Protein AF-A0A291BVS1-F1 (afdb_monomer)

InterPro domains:
  IPR001387 Cro/C1-type, helix-turn-helix domain [PF13443] (105-161)
  IPR010982 Lambda repressor-like, DNA-binding domain superfamily [G3DSA:1.10.260.40] (98-168)

Nearest PDB structures (foldseek):
  5y69-assembly1_B  TM=9.263E-01  e=7.272E-03  Listeria monocytogenes J0161
  5y6a-assembly1_B  TM=9.323E-01  e=8.683E-03  Listeria monocytogenes J0161
  5tn0-assembly1_A  TM=6.836E-01  e=1.481E-01  Bacillus subtilis subsp. subtilis str. 168
  3gbf-assembly1_A-2  TM=3.575E-01  e=1.872E-02  Streptomyces viridochromogenes
  7bqq-assembly1_A  TM=2.532E-01  e=1.670E+00  synthetic construct

Sequence (175 aa):
MIIKGKAKNGVVTHAIKTYDELNEKEKNKLIFPAGDKKEIYADYAVHYNKHNELIRVVTNSFTSQYSAELQIKQAQPNIIDYYTAALGKGKDKKRAIDKFKETPIKYFLKENNSSIAQVARKTGISATTLYSASLKEVTKTSVTVIKAIADTVDKSPGDVLDELLIIENNYNEVM

Solvent-accessible surface area (backbone atoms only — not comparable to full-atom values): 10007 Å² total; per-residue (Å²): 119,47,79,79,36,63,41,98,86,70,35,59,29,28,34,40,29,40,77,86,75,50,49,72,75,47,54,76,52,49,63,72,62,94,93,60,58,75,83,49,43,52,33,32,37,39,34,30,40,87,84,69,45,81,72,50,32,41,81,64,43,60,25,75,68,53,50,50,52,50,53,53,60,66,68,47,82,47,70,66,55,54,50,40,71,74,38,45,75,67,71,46,33,51,53,51,50,62,69,69,52,84,28,46,57,56,50,53,28,47,77,62,80,45,43,66,70,53,31,19,69,76,60,70,48,55,51,67,58,52,54,57,41,40,74,47,57,73,91,76,41,56,68,70,57,45,42,37,47,12,72,61,66,76,48,54,48,64,61,50,50,54,53,39,50,53,46,43,53,57,56,62,75,78,108

pLDDT: mean 84.12, std 9.72, range [48.16, 95.19]

Secondary structure (DSSP, 8-state):
-EEEEE-TTS-EEEEEE-GGG--HHHHHHB-PPTT--GGGBS-EEEEE-TTS-EEEEEE--B-HHHHHHHHHHHHS--HHHHHHHHH-STHHHHHHHHHHS--HHHHHHHHTT--HHHHHHHH---HHHHHHHHTS-GGGS-HHHHHHHHHHHT--HHHHHHHHHHHHHHHHH--

Radius of gyration: 31.39 Å; Cα contacts (8 Å, |Δi|>4): 209; chains: 1; bounding box: 63×31×81 Å

Structure (mmCIF, N/CA/C/O backbone):
data_AF-A0A291BVS1-F1
#
_entry.id   AF-A0A291BVS1-F1
#
loop_
_atom_site.group_PDB
_atom_site.id
_atom_site.type_symbol
_atom_site.label_atom_id
_atom_site.label_alt_id
_atom_site.label_comp_id
_atom_site.label_asym_id
_atom_site.label_entity_id
_atom_site.label_seq_id
_atom_site.pdbx_PDB_ins_code
_atom_site.Cartn_x
_atom_site.Cartn_y
_atom_site.Cartn_z
_atom_site.occupancy
_atom_site.B_iso_or_equiv
_atom_site.auth_seq_id
_atom_site.auth_comp_id
_atom_site.auth_asym_id
_atom_site.auth_atom_id
_atom_site.pdbx_PDB_model_num
ATOM 1 N N . MET A 1 1 ? -33.538 -8.043 30.370 1.00 78.62 1 MET A N 1
ATOM 2 C CA . MET A 1 1 ? -32.489 -7.341 31.142 1.00 78.62 1 MET A CA 1
ATOM 3 C C . MET A 1 1 ? -31.692 -8.324 31.989 1.00 78.62 1 MET A C 1
ATOM 5 O O . MET A 1 1 ? -32.276 -9.078 32.759 1.00 78.62 1 MET A O 1
ATOM 9 N N . ILE A 1 2 ? -30.362 -8.288 31.891 1.00 85.62 2 ILE A N 1
ATOM 10 C CA . ILE A 1 2 ? -29.430 -9.105 32.684 1.00 85.62 2 ILE A CA 1
ATOM 11 C C . ILE A 1 2 ? -28.654 -8.190 33.634 1.00 85.62 2 ILE A C 1
ATOM 13 O O . ILE A 1 2 ? -27.948 -7.288 33.196 1.00 85.62 2 ILE A O 1
ATOM 17 N N . ILE A 1 3 ? -28.741 -8.422 34.944 1.00 87.00 3 ILE A N 1
ATOM 18 C CA . ILE A 1 3 ? -27.992 -7.638 35.936 1.00 87.00 3 ILE A CA 1
ATOM 19 C C . ILE A 1 3 ? -26.612 -8.265 36.135 1.00 87.00 3 ILE A C 1
ATOM 21 O O . ILE A 1 3 ? -26.505 -9.410 36.565 1.00 87.00 3 ILE A O 1
ATOM 25 N N . LYS A 1 4 ? -25.554 -7.503 35.852 1.00 86.75 4 LYS A N 1
ATOM 26 C CA . LYS A 1 4 ? -24.157 -7.919 36.044 1.00 86.75 4 LYS A CA 1
ATOM 27 C C . LYS A 1 4 ? -23.571 -7.425 37.366 1.00 86.75 4 LYS A C 1
ATOM 29 O O . LYS A 1 4 ? -22.618 -8.020 37.856 1.00 86.75 4 LYS A O 1
ATOM 34 N N . GLY A 1 5 ? -24.124 -6.359 37.948 1.00 85.19 5 GLY A N 1
ATOM 35 C CA . GLY A 1 5 ? -23.616 -5.782 39.191 1.00 85.19 5 GLY A CA 1
ATOM 36 C C . GLY A 1 5 ? -24.688 -5.097 40.030 1.00 85.19 5 GLY A C 1
ATOM 37 O O 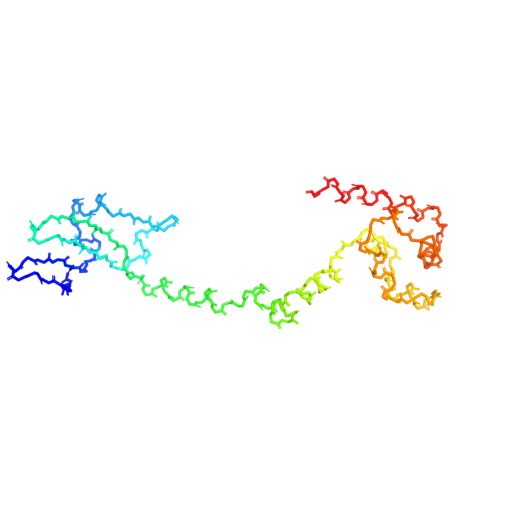. GLY A 1 5 ? -25.555 -4.395 39.503 1.00 85.19 5 GLY A O 1
ATOM 38 N N . LYS A 1 6 ? -24.596 -5.292 41.349 1.00 89.62 6 LYS A N 1
ATOM 39 C CA . LYS A 1 6 ? -25.390 -4.596 42.366 1.00 89.62 6 LYS A CA 1
ATOM 40 C C . LYS A 1 6 ? -24.474 -4.035 43.451 1.00 89.62 6 LYS A C 1
ATOM 42 O O . LYS A 1 6 ? -23.469 -4.649 43.806 1.00 89.62 6 LYS A O 1
ATOM 47 N N . ALA A 1 7 ? -24.819 -2.869 43.978 1.00 84.00 7 ALA A N 1
ATOM 48 C CA . ALA A 1 7 ? -24.171 -2.290 45.145 1.00 84.00 7 ALA A CA 1
ATOM 49 C C . ALA A 1 7 ? -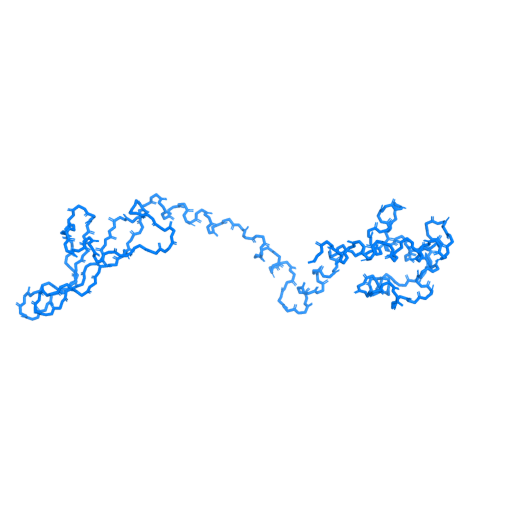24.716 -2.907 46.447 1.00 84.00 7 ALA A C 1
ATOM 51 O O . ALA A 1 7 ? -25.771 -3.539 46.462 1.00 84.00 7 ALA A O 1
ATOM 52 N N . LYS A 1 8 ? -24.001 -2.705 47.564 1.00 83.06 8 LYS A N 1
ATOM 53 C CA . LYS A 1 8 ? -24.377 -3.240 48.891 1.00 83.06 8 LYS A CA 1
ATOM 54 C C . LYS A 1 8 ? -25.753 -2.758 49.380 1.00 83.06 8 LYS A C 1
ATOM 56 O O . LYS A 1 8 ? -26.369 -3.424 50.197 1.00 83.06 8 LYS A O 1
ATOM 61 N N . ASN A 1 9 ? -26.229 -1.627 48.863 1.00 81.50 9 ASN A N 1
ATOM 62 C CA . ASN A 1 9 ? -27.550 -1.055 49.125 1.00 81.50 9 ASN A CA 1
ATOM 63 C C . ASN A 1 9 ? -28.653 -1.592 48.186 1.00 81.50 9 ASN A C 1
ATOM 65 O O . ASN A 1 9 ? -29.753 -1.055 48.174 1.00 81.50 9 ASN A O 1
ATOM 69 N N . GLY A 1 10 ? -28.367 -2.612 47.368 1.00 81.06 10 GLY A N 1
ATOM 70 C CA . GLY A 1 10 ? -29.335 -3.248 46.468 1.00 81.06 10 GLY A CA 1
ATOM 71 C C . GLY A 1 10 ? -29.518 -2.562 45.110 1.00 81.06 10 GLY A C 1
ATOM 72 O O . GLY A 1 10 ? -30.147 -3.143 44.225 1.00 81.06 10 GLY A O 1
ATOM 73 N N . VAL A 1 11 ? -28.932 -1.378 44.905 1.00 85.62 11 VAL A N 1
ATOM 74 C CA . VAL A 1 11 ? -29.021 -0.625 43.643 1.00 85.62 11 VAL A CA 1
ATOM 75 C C . VAL A 1 11 ? -28.252 -1.347 42.534 1.00 85.62 11 VAL A C 1
ATOM 77 O O . VAL A 1 11 ? -27.117 -1.787 42.733 1.00 85.62 11 VAL A O 1
ATOM 80 N N . VAL A 1 12 ? -28.861 -1.465 41.353 1.00 86.69 12 VAL A N 1
ATOM 81 C CA . VAL A 1 12 ? -28.223 -2.041 40.162 1.00 86.69 12 VAL A CA 1
ATOM 82 C C . VAL A 1 12 ? -27.175 -1.063 39.650 1.00 86.69 12 VAL A C 1
ATOM 84 O O . VAL A 1 12 ? -27.512 0.061 39.316 1.00 86.69 12 VAL A O 1
ATOM 87 N N . THR A 1 13 ? -25.914 -1.483 39.578 1.00 88.25 13 THR A N 1
ATOM 88 C CA . THR A 1 13 ? -24.804 -0.642 39.093 1.00 88.25 13 THR A CA 1
ATOM 89 C C . THR A 1 13 ? -24.421 -0.956 37.653 1.00 88.25 13 THR A C 1
ATOM 91 O O . THR A 1 13 ? -23.894 -0.097 36.947 1.00 88.25 13 THR A O 1
ATOM 94 N N . HIS A 1 14 ? -24.682 -2.182 37.198 1.00 89.88 14 HIS A N 1
ATOM 95 C CA . HIS A 1 14 ? -24.375 -2.619 35.843 1.00 89.88 14 HIS A CA 1
ATOM 96 C C . HIS A 1 14 ? -25.443 -3.598 35.354 1.00 89.88 14 HIS A C 1
ATOM 98 O O . HIS A 1 14 ? -25.658 -4.653 35.961 1.00 89.88 14 HIS A O 1
ATOM 104 N N . ALA A 1 15 ? -26.090 -3.251 34.247 1.00 90.44 15 ALA A N 1
ATOM 105 C CA . ALA A 1 15 ? -27.067 -4.090 33.571 1.00 90.44 15 ALA A CA 1
ATOM 106 C C . ALA A 1 15 ? -26.786 -4.149 32.068 1.00 90.44 15 ALA A C 1
ATOM 108 O O . ALA A 1 15 ? -26.308 -3.185 31.482 1.00 90.44 15 ALA A O 1
ATOM 109 N N . ILE A 1 16 ? -27.122 -5.279 31.460 1.00 90.31 16 ILE A N 1
ATOM 110 C CA . ILE A 1 16 ? -27.155 -5.475 30.016 1.00 90.31 16 ILE A CA 1
ATOM 111 C C . ILE A 1 16 ? -28.623 -5.518 29.602 1.00 90.31 16 ILE A C 1
ATOM 113 O O . ILE A 1 16 ? -29.425 -6.252 30.191 1.00 90.31 16 ILE A O 1
ATOM 117 N N . LYS A 1 17 ? -28.971 -4.702 28.616 1.00 89.94 17 LYS A N 1
ATOM 118 C CA . LYS A 1 17 ? -30.334 -4.514 28.122 1.00 89.94 17 LYS A CA 1
ATOM 119 C C . LYS A 1 17 ? -30.368 -4.606 26.603 1.00 89.94 17 LYS A C 1
ATOM 121 O O . LYS A 1 17 ? -29.386 -4.270 25.945 1.00 89.94 17 LYS A O 1
ATOM 126 N N . THR A 1 18 ? -31.502 -5.016 26.052 1.00 87.75 18 THR A N 1
ATOM 127 C CA . THR A 1 18 ? -31.782 -4.836 24.619 1.00 87.75 18 THR A CA 1
ATOM 128 C C . THR A 1 18 ? -32.223 -3.395 24.345 1.00 87.75 18 THR A C 1
ATOM 130 O O . THR A 1 18 ? -32.525 -2.646 25.276 1.00 87.75 18 THR A O 1
ATOM 133 N N . TYR A 1 19 ? -32.260 -2.978 23.075 1.00 85.88 19 TYR A N 1
ATOM 134 C CA . TYR A 1 19 ? -32.638 -1.604 22.712 1.00 85.88 19 TYR A CA 1
ATOM 135 C C . TYR A 1 19 ? -34.036 -1.205 23.220 1.00 85.88 19 TYR A C 1
ATOM 137 O O . TYR A 1 19 ? -34.248 -0.069 23.651 1.00 85.88 19 TYR A O 1
ATOM 145 N N . ASP A 1 20 ? -34.980 -2.147 23.196 1.00 86.50 20 ASP A N 1
ATOM 146 C CA . ASP A 1 20 ? -36.369 -1.918 23.606 1.00 86.50 20 ASP A CA 1
ATOM 147 C C . ASP A 1 20 ? -36.518 -1.788 25.126 1.00 86.50 20 ASP A C 1
ATOM 149 O O . ASP A 1 20 ? -37.428 -1.120 25.609 1.00 86.50 20 ASP A O 1
ATOM 153 N N . GLU A 1 21 ? -35.580 -2.356 25.886 1.00 86.62 21 GLU A N 1
ATOM 154 C CA . GLU A 1 21 ? -35.513 -2.245 27.347 1.00 86.62 21 GLU A CA 1
ATOM 155 C C . GLU A 1 21 ? -34.849 -0.936 27.821 1.00 86.62 21 GLU A C 1
ATOM 157 O O . GLU A 1 21 ? -34.778 -0.681 29.032 1.00 86.62 21 GLU A O 1
ATOM 162 N N . LEU A 1 22 ? -34.331 -0.114 26.895 1.00 86.19 22 LEU A N 1
ATOM 163 C CA . LEU A 1 22 ? -33.735 1.183 27.210 1.00 86.19 22 LEU A CA 1
ATOM 164 C C . LEU A 1 22 ? -34.809 2.263 27.392 1.00 86.19 22 LEU A C 1
ATOM 166 O O . LEU A 1 22 ? -35.622 2.534 26.503 1.00 86.19 22 LEU A O 1
ATOM 170 N N . ASN A 1 23 ? -34.732 2.963 28.518 1.00 88.31 23 ASN A N 1
ATOM 171 C CA . ASN A 1 23 ? -35.544 4.135 28.820 1.00 88.31 23 ASN A CA 1
ATOM 172 C C . ASN 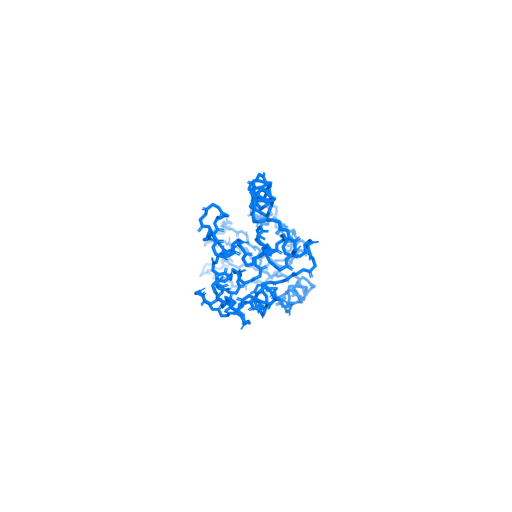A 1 23 ? -35.075 5.348 27.998 1.00 88.31 23 ASN A C 1
ATOM 174 O O . ASN A 1 23 ? -33.927 5.416 27.559 1.00 88.31 23 ASN A O 1
ATOM 178 N N . GLU A 1 24 ? -35.917 6.373 27.860 1.00 87.12 24 GLU A N 1
ATOM 179 C CA . GLU A 1 24 ? -35.592 7.588 27.087 1.00 87.12 24 GLU A CA 1
ATOM 180 C C . GLU A 1 24 ? -34.302 8.280 27.556 1.00 87.12 24 GLU A C 1
ATOM 182 O O . GLU A 1 24 ? -33.466 8.678 26.746 1.00 87.12 24 GLU A O 1
ATOM 187 N N . LYS A 1 25 ? -34.077 8.340 28.876 1.00 86.81 25 LYS A N 1
ATOM 188 C CA . LYS A 1 25 ? -32.838 8.882 29.461 1.00 86.81 25 LYS A CA 1
ATOM 189 C C . LYS A 1 25 ? -31.595 8.079 29.067 1.00 86.81 25 LYS A C 1
ATOM 191 O O . LYS A 1 25 ? -30.523 8.653 28.910 1.00 86.81 25 LYS A O 1
ATOM 196 N N . GLU A 1 26 ? -31.734 6.762 28.929 1.00 87.06 26 GLU A N 1
ATOM 197 C CA . GLU A 1 26 ? -30.646 5.873 28.517 1.00 87.06 26 GLU A CA 1
ATOM 198 C C . GLU A 1 26 ? -30.379 6.018 27.014 1.00 87.06 26 GLU A C 1
ATOM 200 O O . GLU A 1 26 ? -29.225 6.149 26.613 1.00 87.06 26 GLU A O 1
ATOM 205 N N . LYS A 1 27 ? -31.437 6.098 26.196 1.00 87.69 27 LYS A N 1
ATOM 206 C CA . LYS A 1 27 ? -31.342 6.318 24.744 1.00 87.69 27 LYS A CA 1
ATOM 207 C C . LYS A 1 27 ? -30.665 7.644 24.405 1.00 87.69 27 LYS A C 1
ATOM 209 O O . LYS A 1 27 ? -29.790 7.662 23.550 1.00 87.69 27 LYS A O 1
ATOM 214 N N . ASN A 1 28 ? -30.982 8.721 25.124 1.00 87.56 28 ASN A N 1
ATOM 215 C CA . ASN A 1 28 ? -30.349 10.029 24.914 1.00 87.56 28 ASN A CA 1
ATOM 216 C C . ASN A 1 28 ? -28.847 10.043 25.236 1.00 87.56 28 ASN A C 1
ATOM 218 O O . ASN A 1 28 ? -28.121 10.900 24.741 1.00 87.56 28 ASN A O 1
ATOM 222 N N . LYS A 1 29 ? -28.376 9.123 26.086 1.00 87.50 29 LYS A N 1
ATOM 223 C CA . LYS A 1 29 ? -26.966 9.019 26.489 1.00 87.50 29 LYS A CA 1
ATOM 224 C C . LYS A 1 29 ? -26.207 7.935 25.719 1.00 87.50 29 LYS A C 1
ATOM 226 O O . LYS A 1 29 ? -25.004 7.781 25.925 1.00 87.50 29 LYS A O 1
ATOM 231 N N . LEU A 1 30 ? -26.900 7.175 24.871 1.00 88.44 30 LEU A N 1
ATOM 232 C CA . LEU A 1 30 ? -26.302 6.167 24.010 1.00 88.44 30 LEU A CA 1
ATOM 233 C C . LEU A 1 30 ? -25.584 6.860 22.852 1.00 88.44 30 LEU A C 1
ATOM 235 O O . LEU A 1 30 ? -26.187 7.614 22.092 1.00 88.44 30 LEU A O 1
ATOM 239 N N . ILE A 1 31 ? -24.295 6.570 22.714 1.00 84.56 31 ILE A N 1
ATOM 240 C CA . ILE A 1 31 ? -23.464 7.080 21.627 1.00 84.56 31 ILE A CA 1
ATOM 241 C C . ILE A 1 31 ? -23.005 5.883 20.803 1.00 84.56 31 ILE A C 1
ATOM 243 O O . ILE A 1 31 ? -22.394 4.957 21.339 1.00 84.56 31 ILE A O 1
ATOM 247 N N . PHE A 1 32 ? -23.308 5.911 19.507 1.00 83.38 32 PHE A N 1
ATOM 248 C CA . PHE A 1 32 ? -22.766 4.949 18.555 1.00 83.38 32 PHE A CA 1
ATOM 249 C C . PHE A 1 32 ? -21.377 5.407 18.095 1.00 83.38 32 PHE A C 1
ATOM 251 O O . PHE A 1 32 ? -21.182 6.607 17.872 1.00 83.38 32 PHE A O 1
ATOM 258 N N . PRO A 1 33 ? -20.408 4.489 17.943 1.00 83.19 33 PRO A N 1
ATOM 259 C CA . PRO A 1 33 ? -19.156 4.796 17.265 1.00 83.19 33 PRO A CA 1
ATOM 260 C C . PRO A 1 33 ? -19.404 5.330 15.847 1.00 83.19 33 PRO A C 1
ATOM 262 O O . PRO A 1 33 ? -20.427 5.047 15.222 1.00 83.19 33 PRO A O 1
ATOM 265 N N . ALA A 1 34 ? -18.472 6.139 15.339 1.00 78.50 34 ALA A N 1
ATOM 266 C CA . ALA A 1 34 ? -18.629 6.796 14.046 1.00 78.50 34 ALA A CA 1
ATOM 267 C C . ALA A 1 34 ? -18.825 5.773 12.913 1.00 78.50 34 ALA A C 1
ATOM 269 O O . ALA A 1 34 ? -17.956 4.940 12.669 1.00 78.50 34 ALA A O 1
ATOM 270 N N . GLY A 1 35 ? -19.958 5.872 12.212 1.00 78.25 35 GLY A N 1
ATOM 271 C CA . GLY A 1 35 ? -20.322 4.981 11.105 1.00 78.25 35 GLY A CA 1
ATOM 272 C C . GLY A 1 35 ? -21.175 3.772 11.501 1.00 78.25 35 GLY A C 1
ATOM 273 O O . GLY A 1 35 ? -21.764 3.150 10.616 1.00 78.25 35 GLY A O 1
ATOM 274 N N . ASP A 1 36 ? -21.316 3.482 12.796 1.00 83.12 36 ASP A N 1
ATOM 275 C CA . ASP A 1 36 ? -22.120 2.360 13.275 1.00 83.12 36 ASP A CA 1
ATOM 276 C C . ASP A 1 36 ? -23.600 2.739 13.454 1.00 83.12 36 ASP A C 1
ATOM 278 O O . ASP A 1 36 ? -23.967 3.884 13.730 1.00 83.12 36 ASP A O 1
ATOM 282 N N . LYS A 1 37 ? -24.480 1.744 13.298 1.00 84.44 37 LYS A N 1
ATOM 283 C CA . LYS A 1 37 ? -25.938 1.866 13.455 1.00 84.44 37 LYS A CA 1
ATOM 284 C C . LYS A 1 37 ? -26.439 0.990 14.598 1.00 84.44 37 LYS A C 1
ATOM 286 O O . LYS A 1 37 ? -25.794 0.020 14.983 1.00 84.44 37 LYS A O 1
ATOM 291 N N . LYS A 1 38 ? -27.653 1.268 15.087 1.00 82.56 38 LYS A N 1
ATOM 292 C CA . LYS A 1 38 ? -28.295 0.469 16.148 1.00 82.56 38 LYS A CA 1
ATOM 293 C C . LYS A 1 38 ? -28.393 -1.026 15.817 1.00 82.56 38 LYS A C 1
ATOM 295 O O . LYS A 1 38 ? -28.191 -1.846 16.698 1.00 82.56 38 LYS A O 1
ATOM 300 N N . GLU A 1 39 ? -28.645 -1.358 14.551 1.00 83.25 39 GLU A N 1
ATOM 301 C CA . GLU A 1 39 ? -28.890 -2.721 14.044 1.00 83.25 39 GLU A CA 1
ATOM 302 C C . GLU A 1 39 ? -27.670 -3.644 14.156 1.00 83.25 39 GLU A C 1
ATOM 304 O O . GLU A 1 39 ? -27.797 -4.865 14.133 1.00 83.25 39 GLU A O 1
ATOM 309 N N . ILE A 1 40 ? -26.484 -3.054 14.296 1.00 84.19 40 ILE A N 1
ATOM 310 C CA . ILE A 1 40 ? -25.215 -3.767 14.415 1.00 84.19 40 ILE A CA 1
ATOM 311 C C . ILE A 1 40 ? -25.087 -4.437 15.795 1.00 84.19 40 ILE A C 1
ATOM 313 O O . ILE A 1 40 ? -24.399 -5.451 15.935 1.00 84.19 40 ILE A O 1
ATOM 317 N N . TYR A 1 41 ? -25.786 -3.919 16.810 1.00 85.88 41 TYR A N 1
ATOM 318 C CA . TYR A 1 41 ? -25.651 -4.348 18.199 1.00 85.88 41 TYR A CA 1
ATOM 319 C C . TYR A 1 41 ? -26.881 -5.106 18.690 1.00 85.88 41 TYR A C 1
ATOM 321 O O . TYR A 1 41 ? -28.017 -4.696 18.469 1.00 85.88 41 TYR A O 1
ATOM 329 N N . ALA A 1 42 ? -26.640 -6.207 19.397 1.00 87.38 42 ALA A N 1
ATOM 330 C CA . ALA A 1 42 ? -27.679 -7.008 20.032 1.00 87.38 42 ALA A CA 1
ATOM 331 C C . ALA A 1 42 ? -28.056 -6.463 21.416 1.00 87.38 42 ALA A C 1
ATOM 333 O O . ALA A 1 42 ? -29.224 -6.492 21.807 1.00 87.38 42 ALA A O 1
ATOM 334 N N . ASP A 1 43 ? -27.068 -5.971 22.167 1.00 89.75 43 ASP A N 1
ATOM 335 C CA . ASP A 1 43 ? -27.259 -5.518 23.537 1.00 89.75 43 ASP A CA 1
ATOM 336 C C . ASP A 1 43 ? -26.390 -4.304 23.908 1.00 89.75 43 ASP A C 1
ATOM 338 O O . ASP A 1 43 ? -25.398 -3.952 23.259 1.00 89.75 43 ASP A O 1
ATOM 342 N N . TYR A 1 44 ? -26.815 -3.634 24.977 1.00 90.31 44 TYR A N 1
ATOM 343 C CA . TYR A 1 44 ? -26.240 -2.392 25.477 1.00 90.31 44 TYR A CA 1
ATOM 344 C C . TYR A 1 44 ? -25.952 -2.519 26.968 1.00 90.31 44 TYR A C 1
ATOM 346 O O . TYR A 1 44 ? -26.794 -2.968 27.752 1.00 90.31 44 TYR A O 1
ATOM 354 N N . ALA A 1 45 ? -24.759 -2.094 27.367 1.00 90.06 45 ALA A N 1
ATOM 355 C CA . ALA A 1 45 ? -24.341 -2.033 28.755 1.00 90.06 45 ALA A CA 1
ATOM 356 C C . ALA A 1 45 ? -24.737 -0.682 29.355 1.00 90.06 45 ALA A C 1
ATOM 358 O O . ALA A 1 45 ? -24.277 0.378 28.922 1.00 90.06 45 ALA A O 1
ATOM 359 N N . VAL A 1 46 ? -25.580 -0.722 30.382 1.00 90.75 46 VAL A N 1
ATOM 360 C CA . VAL A 1 46 ? -26.000 0.445 31.150 1.00 90.75 46 VAL A CA 1
ATOM 361 C C . VAL A 1 46 ? -25.292 0.457 32.497 1.00 90.75 46 VAL A C 1
ATOM 363 O O . VAL A 1 46 ? -25.340 -0.517 33.256 1.00 90.75 46 VAL A O 1
ATOM 366 N N . HIS A 1 47 ? -24.671 1.591 32.809 1.00 89.88 47 HIS A N 1
ATOM 367 C CA . HIS A 1 47 ? -23.960 1.813 34.059 1.00 89.88 47 HIS A CA 1
ATOM 368 C C . HIS A 1 47 ? -24.650 2.872 34.913 1.00 89.88 47 HIS A C 1
ATOM 370 O O . HIS A 1 47 ? -24.870 4.001 34.470 1.00 89.88 47 HIS A O 1
ATOM 376 N N . TYR A 1 48 ? -24.889 2.518 36.168 1.00 89.62 48 TYR A N 1
ATOM 377 C CA . TYR A 1 48 ? -25.487 3.365 37.189 1.00 89.62 48 TYR A CA 1
ATOM 378 C C . TYR A 1 48 ? -24.527 3.546 38.365 1.00 89.62 48 TYR A C 1
ATOM 380 O O . TYR A 1 48 ? -23.716 2.664 38.671 1.00 89.62 48 TYR A O 1
ATOM 388 N N . ASN A 1 49 ? -24.623 4.684 39.050 1.00 88.88 49 ASN A N 1
ATOM 389 C CA . ASN A 1 49 ? -23.912 4.895 40.306 1.00 88.88 49 ASN A CA 1
ATOM 390 C C . ASN A 1 49 ? -24.661 4.247 41.489 1.00 88.88 49 ASN A C 1
ATOM 392 O O . ASN A 1 49 ? -25.773 3.737 41.362 1.00 88.88 49 ASN A O 1
ATOM 396 N N . LYS A 1 50 ? -24.054 4.281 42.682 1.00 87.12 50 LYS A N 1
ATOM 397 C CA . LYS A 1 50 ? -24.661 3.731 43.911 1.00 87.12 50 LYS A CA 1
ATOM 398 C C . LYS A 1 50 ? -25.907 4.503 44.379 1.00 87.12 50 LYS A C 1
ATOM 400 O O . LYS A 1 50 ? -26.620 4.000 45.244 1.00 87.12 50 LYS A O 1
ATOM 405 N N . HIS A 1 51 ? -26.157 5.685 43.814 1.00 86.69 51 HIS A N 1
ATOM 406 C CA . HIS A 1 51 ? -27.309 6.554 44.067 1.00 86.69 51 HIS A CA 1
ATOM 407 C C . HIS A 1 51 ? -28.399 6.421 42.988 1.00 86.69 51 HIS A C 1
ATOM 409 O O . HIS A 1 51 ? -29.345 7.199 42.982 1.00 86.69 51 HIS A O 1
ATOM 415 N N . ASN A 1 52 ? -28.296 5.414 42.109 1.00 84.75 52 ASN A N 1
ATOM 416 C CA . ASN A 1 52 ? -29.250 5.124 41.035 1.00 84.75 52 ASN A CA 1
ATOM 417 C C . ASN A 1 52 ? -29.299 6.174 39.904 1.00 84.75 52 ASN A C 1
ATOM 419 O O . ASN A 1 52 ? -30.287 6.286 39.182 1.00 84.75 52 ASN A O 1
ATOM 423 N N . GLU A 1 53 ? -28.221 6.930 39.711 1.00 86.81 53 GLU A N 1
ATOM 424 C CA . GLU A 1 53 ? -28.082 7.895 38.620 1.00 86.81 53 GLU A CA 1
ATOM 425 C C . GLU A 1 53 ? -27.317 7.283 37.441 1.00 86.81 53 GLU A C 1
ATOM 427 O O . GLU A 1 53 ? -26.336 6.551 37.616 1.00 86.81 53 GLU A O 1
ATOM 432 N N . LEU A 1 54 ? -27.761 7.598 36.222 1.00 89.69 54 LEU A N 1
ATOM 433 C CA . LEU A 1 54 ? -27.197 7.058 34.988 1.00 89.69 54 LEU A CA 1
ATOM 434 C C . LEU A 1 54 ? -25.819 7.667 34.681 1.00 89.69 54 LEU A C 1
ATOM 436 O O . LEU A 1 54 ? -25.701 8.849 34.343 1.00 89.69 54 LEU A O 1
ATOM 440 N N . ILE A 1 55 ? -24.779 6.834 34.681 1.00 89.88 55 ILE A N 1
ATOM 441 C CA . ILE A 1 55 ? -23.410 7.245 34.347 1.00 89.88 55 ILE A CA 1
ATOM 442 C C . ILE A 1 55 ? -23.216 7.247 32.834 1.00 89.88 55 ILE A C 1
ATOM 444 O O . ILE A 1 55 ? -22.900 8.287 32.263 1.00 89.88 55 ILE A O 1
ATOM 448 N N . ARG A 1 56 ? -23.403 6.097 32.180 1.00 88.81 56 ARG A N 1
ATOM 449 C CA . ARG A 1 56 ? -23.176 5.932 30.737 1.00 88.81 56 ARG A CA 1
ATOM 450 C C . ARG A 1 56 ? -23.927 4.727 30.184 1.00 88.81 5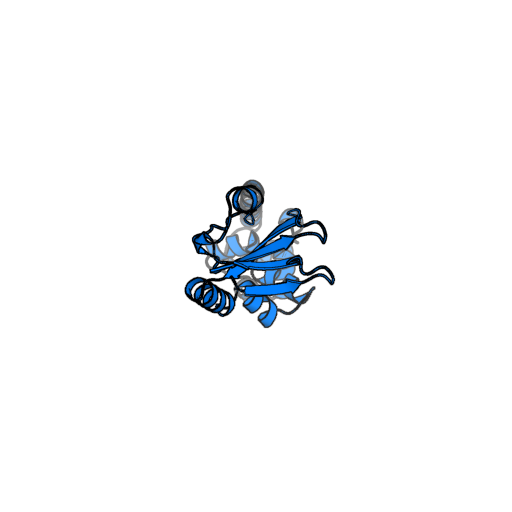6 ARG A C 1
ATOM 452 O O . ARG A 1 56 ? -24.203 3.779 30.921 1.00 88.81 56 ARG A O 1
ATOM 459 N N . VAL A 1 57 ? -24.178 4.763 28.881 1.00 90.12 57 VAL A N 1
ATOM 460 C CA . VAL A 1 57 ? -24.704 3.643 28.098 1.00 90.12 57 VAL A CA 1
ATOM 461 C C . VAL A 1 57 ? -23.716 3.368 26.974 1.00 90.12 57 VAL A C 1
ATOM 463 O O . VAL A 1 57 ? -23.308 4.299 26.284 1.00 90.12 57 VAL A O 1
ATOM 466 N N . VAL A 1 58 ? -23.293 2.115 26.826 1.00 89.19 58 VAL A N 1
ATOM 467 C CA . VAL A 1 58 ? -22.277 1.709 25.849 1.00 89.19 58 VAL A CA 1
ATOM 468 C C . VAL A 1 58 ? -22.799 0.529 25.037 1.00 89.19 58 VAL A C 1
ATOM 470 O O . VAL A 1 58 ? -23.490 -0.342 25.565 1.00 89.19 58 VAL A O 1
ATOM 473 N N . THR A 1 59 ? -22.469 0.496 23.752 1.00 89.38 59 THR A N 1
ATOM 474 C CA . THR A 1 59 ? -22.662 -0.670 22.885 1.00 89.38 59 THR A CA 1
ATOM 475 C C . THR A 1 59 ? -21.854 -1.858 23.413 1.00 89.38 59 THR A C 1
ATOM 477 O O . THR A 1 59 ? -20.677 -1.686 23.730 1.00 89.38 59 THR A O 1
ATOM 480 N N . ASN A 1 60 ? -22.458 -3.042 23.528 1.00 85.88 60 ASN A N 1
ATOM 481 C CA . ASN A 1 60 ? -21.800 -4.201 24.137 1.00 85.88 60 ASN A CA 1
ATOM 482 C C . ASN A 1 60 ? -21.490 -5.295 23.105 1.00 85.88 60 ASN A C 1
ATOM 484 O O . ASN A 1 60 ? -20.352 -5.395 22.651 1.00 85.88 60 ASN A O 1
ATOM 488 N N . SER A 1 61 ? -22.483 -6.087 22.704 1.00 84.25 61 SER A N 1
ATOM 489 C CA . SER A 1 61 ? -22.295 -7.223 21.797 1.00 84.25 61 SER A CA 1
ATOM 490 C C . SER A 1 61 ? -22.879 -6.930 20.423 1.00 84.25 61 SER A C 1
ATOM 492 O O . SER A 1 61 ? -23.962 -6.355 20.296 1.00 84.25 61 SER A O 1
ATOM 494 N N . PHE A 1 62 ? -22.180 -7.379 19.385 1.00 86.12 62 PHE A N 1
ATOM 495 C CA . PHE A 1 62 ? -22.695 -7.381 18.020 1.00 86.12 62 PHE A CA 1
ATOM 496 C C . PHE A 1 62 ? -23.789 -8.435 17.836 1.00 86.12 62 PHE A C 1
ATOM 498 O O . PHE A 1 62 ? -23.842 -9.431 18.561 1.00 86.12 62 PHE A O 1
ATOM 505 N N . THR A 1 63 ? -24.646 -8.241 16.837 1.00 85.81 63 THR A N 1
ATOM 506 C CA . THR A 1 63 ? -25.571 -9.290 16.403 1.00 85.81 63 THR A CA 1
ATOM 507 C C . THR A 1 63 ? -24.807 -10.501 15.859 1.00 85.81 63 THR A C 1
ATOM 509 O O . THR A 1 63 ? -23.673 -10.403 15.375 1.00 85.81 63 THR A O 1
ATOM 512 N N . SER A 1 64 ? -25.426 -11.681 15.930 1.00 80.75 64 SER A N 1
ATOM 513 C CA . SER A 1 64 ? -24.840 -12.918 15.397 1.00 80.75 64 SER A CA 1
ATOM 514 C C . SER A 1 64 ? -24.537 -12.805 13.899 1.00 80.75 64 SER A C 1
ATOM 516 O O . SER A 1 64 ? -23.510 -13.288 13.435 1.00 80.75 64 SER A O 1
ATOM 518 N N . GLN A 1 65 ? -25.391 -12.096 13.159 1.00 79.00 65 GLN A N 1
ATOM 519 C CA . GLN A 1 65 ? -25.213 -11.834 11.732 1.00 79.00 65 GLN A CA 1
ATOM 520 C C . GLN A 1 65 ? -23.986 -10.953 11.470 1.00 79.00 65 GLN A C 1
ATOM 522 O O . GLN A 1 65 ? -23.102 -11.340 10.711 1.00 79.00 65 GLN A O 1
ATOM 527 N N . TYR A 1 66 ? -23.870 -9.816 12.162 1.00 80.75 66 TYR A N 1
ATOM 528 C CA . TYR A 1 66 ? -22.749 -8.899 11.954 1.00 80.75 66 TYR A CA 1
ATOM 529 C C . TYR A 1 66 ? -21.407 -9.477 12.421 1.00 80.75 66 TYR A C 1
ATOM 531 O O . TYR A 1 66 ? -20.374 -9.273 11.789 1.00 80.75 66 TYR A O 1
ATOM 539 N N . SER A 1 67 ? -21.403 -10.249 13.509 1.00 77.56 67 SER A N 1
ATOM 540 C CA . SER A 1 67 ? -20.185 -10.924 13.969 1.00 77.56 67 SER A CA 1
ATOM 541 C C . SER A 1 67 ? -19.693 -11.991 12.981 1.00 77.56 67 SER A C 1
ATOM 543 O O . SER A 1 67 ? -18.483 -12.098 12.776 1.00 77.56 67 SER A O 1
ATOM 545 N N . ALA A 1 68 ? -20.595 -12.720 12.313 1.00 78.56 68 ALA A N 1
ATOM 546 C CA . ALA A 1 68 ? -20.233 -13.635 11.230 1.00 78.56 68 ALA A CA 1
ATOM 547 C C . ALA A 1 68 ? -19.652 -12.886 10.017 1.00 78.56 68 ALA A C 1
ATOM 549 O O . ALA A 1 68 ? -18.617 -13.283 9.484 1.00 78.56 68 ALA A O 1
ATOM 550 N N . GLU A 1 69 ? -20.254 -11.761 9.619 1.00 76.81 69 GLU A N 1
ATOM 551 C CA . GLU A 1 69 ? -19.718 -10.910 8.548 1.00 76.81 69 GLU A CA 1
ATOM 552 C C . GLU A 1 69 ? -18.326 -10.356 8.877 1.00 76.81 69 GLU A C 1
ATOM 554 O O . GLU A 1 69 ? -17.446 -10.336 8.013 1.00 76.81 69 GLU A O 1
ATOM 559 N N . LEU A 1 70 ? -18.096 -9.931 10.124 1.00 79.44 70 LEU A N 1
ATOM 560 C CA . 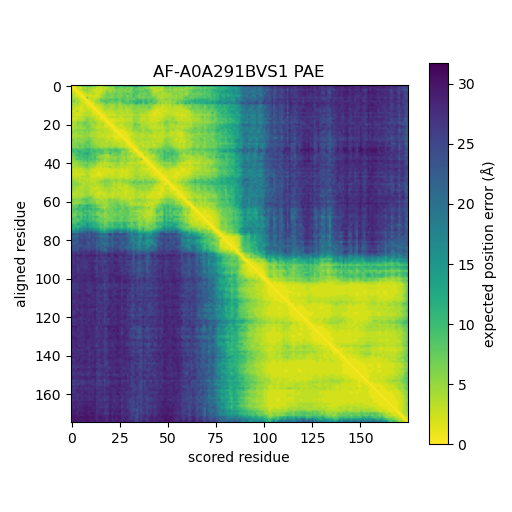LEU A 1 70 ? -16.785 -9.475 10.583 1.00 79.44 70 LEU A CA 1
ATOM 561 C C . LEU A 1 70 ? -15.742 -10.590 10.518 1.00 79.44 70 LEU A C 1
ATOM 563 O O . LEU A 1 70 ? -14.630 -10.338 10.059 1.00 79.44 70 LEU A O 1
ATOM 567 N N . GLN A 1 71 ? -16.087 -11.812 10.926 1.00 77.06 71 GLN A N 1
ATOM 568 C CA . GLN A 1 71 ? -15.176 -12.956 10.826 1.00 77.06 71 GLN A CA 1
ATOM 569 C C . GLN A 1 71 ? -14.829 -13.273 9.371 1.00 77.06 71 GLN A C 1
ATOM 571 O O . GLN A 1 71 ? -13.662 -13.500 9.064 1.00 77.06 71 GLN A O 1
ATOM 576 N N . ILE A 1 72 ? -15.805 -13.218 8.460 1.00 76.19 72 ILE A N 1
ATOM 577 C CA . ILE A 1 72 ? -15.564 -13.411 7.024 1.00 76.19 72 ILE A CA 1
ATOM 578 C C . ILE A 1 72 ? -14.643 -12.311 6.480 1.00 76.19 72 ILE A C 1
ATOM 580 O O . ILE A 1 72 ? -13.680 -12.617 5.781 1.00 76.19 72 ILE A O 1
ATOM 584 N N . LYS A 1 73 ? -14.882 -11.039 6.827 1.00 71.56 73 LYS A N 1
ATOM 585 C CA . LYS A 1 73 ? -14.021 -9.914 6.418 1.00 71.56 73 LYS A CA 1
ATOM 586 C C . LYS A 1 73 ? -12.605 -10.014 6.986 1.00 71.56 73 LYS A C 1
ATOM 588 O O . LYS A 1 73 ? -11.659 -9.669 6.291 1.00 71.56 73 LYS A O 1
ATOM 593 N N . GLN A 1 74 ? -12.448 -10.482 8.222 1.00 69.88 74 GLN A N 1
ATOM 594 C CA . GLN A 1 74 ? -11.136 -10.696 8.843 1.00 69.88 74 GLN A CA 1
ATOM 595 C C . GLN A 1 74 ? -10.399 -11.906 8.261 1.00 69.88 74 GLN A C 1
ATOM 597 O O . GLN A 1 74 ? -9.174 -11.896 8.191 1.00 69.88 74 GLN A O 1
ATOM 602 N N . ALA A 1 75 ? -11.129 -12.942 7.843 1.00 72.56 75 ALA A N 1
ATOM 603 C CA . ALA A 1 75 ? -10.563 -14.131 7.214 1.00 72.56 75 ALA A CA 1
ATOM 604 C C . ALA A 1 75 ? -10.126 -13.889 5.761 1.00 72.56 75 ALA A C 1
ATOM 606 O O . ALA A 1 75 ? -9.353 -14.679 5.216 1.00 72.56 75 ALA A O 1
ATOM 607 N N . GLN A 1 76 ? -10.600 -12.815 5.120 1.00 66.06 76 GLN A N 1
ATOM 608 C CA . GLN A 1 76 ? -10.102 -12.433 3.806 1.00 66.06 76 GLN A CA 1
ATOM 609 C C . GLN A 1 76 ? -8.645 -11.968 3.926 1.00 66.06 76 GLN A C 1
ATOM 611 O O . GLN A 1 76 ? -8.349 -11.068 4.715 1.00 66.06 76 GLN A O 1
ATOM 616 N N . PRO A 1 77 ? -7.719 -12.554 3.147 1.00 60.69 77 PRO A N 1
ATOM 617 C CA . PRO A 1 77 ? -6.327 -12.149 3.183 1.00 60.69 77 PRO A CA 1
ATOM 618 C C . PRO A 1 77 ? -6.220 -10.690 2.740 1.00 60.69 77 PRO A C 1
ATOM 620 O O . PRO A 1 77 ? -6.512 -10.343 1.594 1.00 60.69 77 PRO A O 1
ATOM 623 N N . ASN A 1 78 ? -5.787 -9.826 3.656 1.00 68.62 78 ASN A N 1
ATOM 624 C CA . ASN A 1 78 ? -5.478 -8.448 3.327 1.00 68.62 78 ASN A CA 1
ATOM 625 C C . ASN A 1 78 ? -4.291 -8.450 2.356 1.00 68.62 78 ASN A C 1
ATOM 627 O O . ASN A 1 78 ? -3.251 -9.051 2.632 1.00 68.62 78 ASN A O 1
ATOM 631 N N . ILE A 1 79 ? -4.429 -7.761 1.222 1.00 61.31 79 ILE A N 1
ATOM 632 C CA . ILE A 1 79 ? -3.355 -7.581 0.235 1.00 61.31 79 ILE A CA 1
ATOM 633 C C . ILE A 1 79 ? -2.062 -7.111 0.926 1.00 61.31 79 ILE A C 1
ATOM 635 O O . ILE A 1 79 ? -0.966 -7.559 0.593 1.00 61.31 79 ILE A O 1
ATOM 639 N N . ILE A 1 80 ? -2.187 -6.270 1.955 1.00 61.66 80 ILE A N 1
ATOM 640 C CA . ILE A 1 80 ? -1.061 -5.777 2.752 1.00 61.66 80 ILE A CA 1
ATOM 641 C C . ILE A 1 80 ? -0.399 -6.898 3.566 1.00 61.66 80 ILE A C 1
ATOM 643 O O . ILE A 1 80 ? 0.831 -6.923 3.652 1.00 61.66 80 ILE A O 1
ATOM 647 N N . ASP A 1 81 ? -1.165 -7.833 4.128 1.00 62.28 81 ASP A N 1
ATOM 648 C CA . ASP A 1 81 ? -0.629 -8.978 4.874 1.00 62.28 81 ASP A CA 1
ATOM 649 C C . ASP A 1 81 ? 0.055 -9.975 3.941 1.00 62.28 81 ASP A C 1
ATOM 651 O O . ASP A 1 81 ? 1.144 -10.448 4.260 1.00 62.28 81 ASP A O 1
ATOM 655 N N . TYR A 1 82 ? -0.495 -10.201 2.744 1.00 65.19 82 TYR A N 1
ATOM 656 C CA . TYR A 1 82 ? 0.168 -10.984 1.699 1.00 65.19 82 TYR A CA 1
ATOM 657 C C . TYR A 1 82 ? 1.514 -10.363 1.305 1.00 65.19 82 TYR A C 1
ATOM 659 O O . TYR A 1 82 ? 2.542 -11.040 1.312 1.00 65.19 82 TYR A O 1
ATOM 667 N N . TYR A 1 83 ? 1.547 -9.054 1.039 1.00 59.88 83 TYR A N 1
ATOM 668 C CA . TYR A 1 83 ? 2.797 -8.362 0.721 1.00 59.88 83 TYR A CA 1
ATOM 669 C C . TYR A 1 83 ? 3.781 -8.350 1.893 1.00 59.88 83 TYR A C 1
ATOM 671 O O . TYR A 1 83 ? 4.985 -8.447 1.676 1.00 59.88 83 TYR A O 1
ATOM 679 N N . THR A 1 84 ? 3.308 -8.261 3.135 1.00 63.12 84 THR A N 1
ATOM 680 C CA . THR A 1 84 ? 4.181 -8.274 4.318 1.00 63.12 84 THR A CA 1
ATOM 681 C C . THR A 1 84 ? 4.741 -9.673 4.589 1.00 63.12 84 THR A C 1
ATOM 683 O O . THR A 1 84 ? 5.912 -9.798 4.947 1.00 63.12 84 THR A O 1
ATOM 686 N N . ALA A 1 85 ? 3.949 -10.724 4.365 1.00 66.94 85 ALA A N 1
ATOM 687 C CA . ALA A 1 85 ? 4.386 -12.113 4.470 1.00 66.94 85 ALA A CA 1
ATOM 688 C C . ALA A 1 85 ? 5.365 -12.500 3.350 1.00 66.94 85 ALA A C 1
ATOM 690 O O . ALA A 1 85 ? 6.354 -13.179 3.612 1.00 66.94 85 ALA A O 1
ATOM 691 N N . ALA A 1 86 ? 5.130 -12.033 2.121 1.00 64.75 86 ALA A N 1
ATOM 692 C CA . ALA A 1 86 ? 5.967 -12.352 0.966 1.00 64.75 86 ALA A CA 1
ATOM 693 C C . ALA A 1 86 ? 7.274 -11.539 0.897 1.00 64.75 86 ALA A C 1
ATOM 695 O O . ALA A 1 86 ? 8.278 -12.040 0.399 1.00 64.75 86 ALA A O 1
ATOM 696 N N . LEU A 1 87 ? 7.273 -10.280 1.357 1.00 62.75 87 LEU A N 1
ATOM 697 C CA . LEU A 1 87 ? 8.386 -9.336 1.151 1.00 62.75 87 LEU A CA 1
ATOM 698 C C . LEU A 1 87 ? 9.157 -8.982 2.437 1.00 62.75 87 LEU A C 1
ATOM 700 O O . LEU A 1 87 ? 10.160 -8.271 2.370 1.00 62.75 87 LEU A O 1
ATOM 704 N N . GLY A 1 88 ? 8.711 -9.458 3.603 1.00 64.38 88 GLY A N 1
ATOM 705 C CA . GLY A 1 88 ? 9.342 -9.186 4.898 1.00 64.38 88 GLY A CA 1
ATOM 706 C C . GLY A 1 88 ? 9.064 -7.780 5.456 1.00 64.38 88 GLY A C 1
ATOM 707 O O . GLY A 1 88 ? 8.213 -7.033 4.968 1.00 64.38 88 GLY A O 1
ATOM 708 N N . LYS A 1 89 ? 9.779 -7.401 6.527 1.00 66.06 89 LYS A N 1
ATOM 709 C CA . LYS A 1 89 ? 9.654 -6.088 7.197 1.00 66.06 89 LYS A CA 1
ATOM 710 C C . LYS A 1 89 ? 10.872 -5.199 6.914 1.00 66.06 89 LYS A C 1
ATOM 712 O O . LYS A 1 89 ? 11.995 -5.671 6.799 1.00 66.06 89 LYS A O 1
ATOM 717 N N . GLY A 1 90 ? 10.664 -3.882 6.859 1.00 70.38 90 GLY A N 1
ATOM 718 C CA . GLY A 1 90 ? 11.757 -2.904 6.794 1.00 70.38 90 GLY A CA 1
ATOM 719 C C . GLY A 1 90 ? 12.397 -2.755 5.406 1.00 70.38 90 GLY A C 1
ATOM 720 O O . GLY A 1 90 ? 11.706 -2.456 4.431 1.00 70.38 90 GLY A O 1
ATOM 721 N N . LYS A 1 91 ? 13.729 -2.896 5.321 1.00 64.31 91 LYS A N 1
ATOM 722 C CA . LYS A 1 91 ? 14.511 -2.622 4.095 1.00 64.31 91 LYS A CA 1
ATOM 723 C C . LYS A 1 91 ? 14.126 -3.537 2.925 1.00 64.31 91 LYS A C 1
ATOM 725 O O . LYS A 1 91 ? 14.178 -3.089 1.782 1.00 64.31 91 LYS A O 1
ATOM 730 N N . ASP A 1 92 ? 13.682 -4.759 3.206 1.00 66.12 92 ASP A N 1
ATOM 731 C CA . ASP A 1 92 ? 13.303 -5.739 2.181 1.00 66.12 92 ASP A CA 1
ATOM 732 C C . ASP A 1 92 ? 11.954 -5.404 1.534 1.00 66.12 92 ASP A C 1
ATOM 734 O O . ASP A 1 92 ? 11.833 -5.435 0.309 1.00 66.12 92 ASP A O 1
ATOM 738 N N . LYS A 1 93 ? 10.996 -4.902 2.327 1.00 68.50 93 LYS A N 1
ATOM 739 C CA . LYS A 1 93 ? 9.732 -4.351 1.820 1.00 68.50 93 LYS A CA 1
ATOM 740 C C . LYS A 1 93 ? 9.970 -3.164 0.888 1.00 68.50 93 LYS A C 1
ATOM 742 O O . LYS A 1 93 ? 9.393 -3.114 -0.193 1.00 68.50 93 LYS A O 1
ATOM 747 N N . LYS A 1 94 ? 10.840 -2.222 1.278 1.00 69.44 94 LYS A N 1
ATOM 748 C CA . LYS A 1 94 ? 11.169 -1.060 0.435 1.00 69.44 94 LYS A CA 1
ATOM 749 C C . LYS A 1 94 ? 11.825 -1.493 -0.878 1.00 69.44 94 LYS A C 1
ATOM 751 O O . LYS A 1 94 ? 11.384 -1.065 -1.933 1.00 69.44 94 LYS A O 1
ATOM 756 N N . ARG A 1 95 ? 12.796 -2.412 -0.830 1.00 68.31 95 ARG A N 1
ATOM 757 C CA . ARG A 1 95 ? 13.443 -2.968 -2.033 1.00 68.31 95 ARG A CA 1
ATOM 758 C C . ARG A 1 95 ? 12.461 -3.670 -2.962 1.00 68.31 95 ARG A C 1
ATOM 760 O O . ARG A 1 95 ? 12.579 -3.547 -4.177 1.00 68.31 95 ARG A O 1
ATOM 767 N N . ALA A 1 96 ? 11.507 -4.404 -2.404 1.00 67.25 96 ALA A N 1
ATOM 768 C CA . ALA A 1 96 ? 10.478 -5.050 -3.193 1.00 67.25 96 ALA A CA 1
ATOM 769 C C . ALA A 1 96 ? 9.548 -4.027 -3.854 1.00 67.25 96 ALA A C 1
ATOM 771 O O . ALA A 1 96 ? 9.336 -4.102 -5.060 1.00 67.25 96 ALA A O 1
ATOM 772 N N . ILE A 1 97 ? 9.074 -3.026 -3.108 1.00 68.56 97 ILE A N 1
ATOM 773 C CA . ILE A 1 97 ? 8.272 -1.925 -3.659 1.00 68.56 97 ILE A CA 1
ATOM 774 C C . ILE A 1 97 ? 9.046 -1.198 -4.768 1.00 68.56 97 ILE A C 1
ATOM 776 O O . ILE A 1 97 ? 8.516 -1.028 -5.859 1.00 68.56 97 ILE A O 1
ATOM 780 N N . ASP A 1 98 ? 10.316 -0.857 -4.544 1.00 72.00 98 ASP A N 1
ATOM 781 C CA . ASP A 1 98 ? 11.176 -0.189 -5.531 1.00 72.00 98 ASP A CA 1
ATOM 782 C C . ASP A 1 98 ? 11.382 -1.049 -6.797 1.00 72.00 98 ASP A C 1
ATOM 784 O O . ASP A 1 98 ? 11.467 -0.540 -7.919 1.00 72.00 98 ASP A O 1
ATOM 788 N N . LYS A 1 99 ? 11.405 -2.381 -6.656 1.00 67.81 99 LYS A N 1
ATOM 789 C CA . LYS A 1 99 ? 11.481 -3.304 -7.796 1.00 67.81 99 LYS A CA 1
ATOM 790 C C . LYS A 1 99 ? 10.217 -3.254 -8.659 1.00 67.81 99 LYS A C 1
ATOM 792 O O . LYS A 1 99 ? 10.341 -3.294 -9.885 1.00 67.81 99 LYS A O 1
ATOM 797 N N . PHE A 1 100 ? 9.041 -3.129 -8.046 1.00 69.44 100 PHE A N 1
ATOM 798 C CA . PHE A 1 100 ? 7.749 -3.078 -8.743 1.00 69.44 100 PHE A CA 1
ATOM 799 C C . PHE A 1 100 ? 7.294 -1.666 -9.124 1.00 69.44 100 PHE A C 1
ATOM 801 O O . PHE A 1 100 ? 6.419 -1.537 -9.972 1.00 69.44 100 PHE A O 1
ATOM 808 N N . LYS A 1 101 ? 7.891 -0.613 -8.554 1.00 78.19 101 LYS A N 1
ATOM 809 C CA . LYS A 1 101 ? 7.599 0.775 -8.922 1.00 78.19 101 LYS A CA 1
ATOM 810 C C . LYS A 1 101 ? 7.885 0.984 -10.412 1.00 78.19 101 LYS A C 1
ATOM 812 O O . LYS A 1 101 ? 9.001 0.708 -10.872 1.00 78.19 101 LYS A O 1
ATOM 817 N N . GLU A 1 102 ? 6.878 1.443 -11.149 1.00 79.62 102 GLU A N 1
ATOM 818 C CA . GLU A 1 102 ? 7.026 1.910 -12.526 1.00 79.62 102 GLU A CA 1
ATOM 819 C C . GLU A 1 102 ? 7.822 3.223 -12.475 1.00 79.62 102 GLU A C 1
ATOM 821 O O . GLU A 1 102 ? 7.510 4.122 -11.694 1.00 79.62 102 GLU A O 1
ATOM 826 N N . THR A 1 103 ? 8.920 3.298 -13.220 1.00 88.06 103 THR A N 1
ATOM 827 C CA . THR A 1 103 ? 9.787 4.484 -13.276 1.00 88.06 103 THR A CA 1
ATOM 828 C C . THR A 1 103 ? 9.879 4.966 -14.718 1.00 88.06 103 THR A C 1
ATOM 830 O O . THR A 1 103 ? 9.632 4.151 -15.612 1.00 88.06 103 THR A O 1
ATOM 833 N N . PRO A 1 104 ? 10.264 6.230 -14.985 1.00 89.75 104 PRO A N 1
ATOM 834 C CA . PRO A 1 104 ? 10.328 6.764 -16.349 1.00 89.75 104 PRO A CA 1
ATOM 835 C C . PRO A 1 104 ? 11.115 5.863 -17.307 1.00 89.75 104 PRO A C 1
ATOM 837 O O . PRO A 1 104 ? 10.655 5.557 -18.402 1.00 89.75 104 PRO A O 1
ATOM 840 N N . ILE A 1 105 ? 12.248 5.320 -16.845 1.00 90.38 105 ILE A N 1
ATOM 841 C CA . ILE A 1 105 ? 13.070 4.381 -17.621 1.00 90.38 105 ILE A CA 1
ATOM 842 C C . ILE A 1 105 ? 12.345 3.054 -17.890 1.00 90.38 105 ILE A C 1
ATOM 844 O O . ILE A 1 105 ? 12.426 2.528 -18.997 1.00 90.38 105 ILE A O 1
ATOM 848 N N . LYS A 1 106 ? 11.636 2.482 -16.906 1.00 90.56 106 LYS A N 1
ATOM 849 C CA . LYS A 1 106 ? 10.881 1.232 -17.114 1.00 90.56 106 LYS A CA 1
ATOM 850 C C . LYS A 1 106 ? 9.701 1.441 -18.059 1.00 90.56 106 LYS A C 1
ATOM 852 O O . LYS A 1 106 ? 9.496 0.608 -18.936 1.00 90.56 106 LYS A O 1
ATOM 857 N N . TYR A 1 107 ? 8.989 2.554 -17.898 1.00 90.19 107 TYR A N 1
ATOM 858 C CA . TYR A 1 107 ? 7.880 2.940 -18.759 1.00 90.19 107 TYR A CA 1
ATOM 859 C C . TYR A 1 107 ? 8.351 3.123 -20.205 1.00 90.19 107 TYR A C 1
ATOM 861 O O . TYR A 1 107 ? 7.834 2.474 -21.108 1.00 90.19 107 TYR A O 1
ATOM 869 N N . PHE A 1 108 ? 9.416 3.900 -20.414 1.00 92.38 108 PHE A N 1
ATOM 870 C CA . PHE A 1 108 ? 10.033 4.090 -21.725 1.00 92.38 108 PHE A CA 1
ATOM 871 C C . PHE A 1 108 ? 10.443 2.764 -22.377 1.00 92.38 108 PHE A C 1
ATOM 873 O O . PHE A 1 108 ? 10.155 2.520 -23.546 1.00 92.38 108 PHE A O 1
ATOM 880 N N . LEU A 1 109 ? 11.107 1.879 -21.627 1.00 91.75 109 LEU A N 1
ATOM 881 C CA . LEU A 1 109 ? 11.512 0.577 -22.155 1.00 91.75 109 LEU A CA 1
ATOM 882 C C . LEU A 1 109 ? 10.299 -0.267 -22.550 1.00 91.75 109 LEU A C 1
ATOM 884 O O . LEU A 1 109 ? 10.333 -0.898 -23.600 1.00 91.75 109 LEU A O 1
ATOM 888 N N . LYS A 1 110 ? 9.230 -0.243 -21.750 1.00 90.62 110 LYS A N 1
ATOM 889 C CA . LYS A 1 110 ? 7.987 -0.966 -22.024 1.00 90.62 110 LYS A CA 1
ATOM 890 C C . LYS A 1 110 ? 7.297 -0.466 -23.295 1.00 90.62 110 LYS A C 1
ATOM 892 O O . LYS A 1 110 ? 6.922 -1.294 -24.118 1.00 90.62 110 LYS A O 1
ATOM 897 N N . GLU A 1 111 ? 7.204 0.851 -23.485 1.00 91.25 111 GLU A N 1
ATOM 898 C CA . GLU A 1 111 ? 6.680 1.470 -24.716 1.00 91.25 111 GLU A CA 1
ATOM 899 C C . GLU A 1 111 ? 7.485 1.046 -25.955 1.00 91.25 111 GLU A C 1
ATOM 901 O O . GLU A 1 111 ? 6.932 0.826 -27.029 1.00 91.25 111 GLU A O 1
ATOM 906 N N . ASN A 1 112 ? 8.795 0.838 -25.796 1.00 91.12 112 ASN A N 1
ATOM 907 C CA . ASN A 1 112 ? 9.685 0.362 -26.856 1.00 91.12 112 ASN A CA 1
ATOM 908 C C . ASN A 1 112 ? 9.832 -1.178 -26.885 1.00 91.12 112 ASN A C 1
ATOM 910 O O . ASN A 1 112 ? 10.819 -1.695 -27.407 1.00 91.12 112 ASN A O 1
ATOM 914 N N . ASN A 1 113 ? 8.877 -1.931 -26.319 1.00 90.69 113 ASN A N 1
ATOM 915 C CA . ASN A 1 113 ? 8.860 -3.406 -26.279 1.00 90.69 113 ASN A CA 1
ATOM 916 C C . ASN A 1 113 ? 10.144 -4.050 -25.719 1.00 90.69 113 ASN A C 1
ATOM 918 O O . ASN A 1 113 ? 10.551 -5.150 -26.106 1.00 90.69 113 ASN A O 1
ATOM 922 N N . SER A 1 114 ? 10.787 -3.359 -24.786 1.00 91.75 114 SER A N 1
ATOM 923 C CA . SER A 1 114 ? 12.048 -3.743 -24.172 1.00 91.75 114 SER A CA 1
ATOM 924 C C . SER A 1 114 ? 11.938 -3.791 -22.646 1.00 91.75 114 SER A C 1
ATOM 926 O O . SER A 1 114 ? 10.926 -3.461 -22.029 1.00 91.75 114 SER A O 1
ATOM 928 N N . SER A 1 115 ? 13.003 -4.247 -21.998 1.00 92.44 115 SER A N 1
ATOM 929 C CA . SER A 1 115 ? 13.077 -4.407 -20.551 1.00 92.44 115 SER A CA 1
ATOM 930 C C . SER A 1 115 ? 14.504 -4.213 -20.068 1.00 92.44 115 SER A C 1
ATOM 932 O O . SER A 1 115 ? 15.467 -4.457 -20.794 1.00 92.44 115 SER A O 1
ATOM 934 N N . ILE A 1 116 ? 14.660 -3.865 -18.789 1.00 90.50 116 ILE A N 1
ATOM 935 C CA . ILE A 1 116 ? 15.980 -3.747 -18.149 1.00 90.50 116 ILE A CA 1
ATOM 936 C C . ILE A 1 116 ? 16.809 -5.030 -18.338 1.00 90.50 116 ILE A C 1
ATOM 938 O O . ILE A 1 116 ? 18.018 -4.974 -18.548 1.00 90.50 116 ILE A O 1
ATOM 942 N N . ALA A 1 117 ? 16.159 -6.197 -18.314 1.00 90.19 117 ALA A N 1
ATOM 943 C CA . ALA A 1 117 ? 16.820 -7.478 -18.536 1.00 90.19 117 ALA A CA 1
ATOM 944 C C . ALA A 1 117 ? 17.283 -7.681 -19.991 1.00 90.19 117 ALA A C 1
ATOM 946 O O . ALA A 1 117 ? 18.264 -8.385 -20.221 1.00 90.19 117 ALA A O 1
ATOM 947 N N . GLN A 1 118 ? 16.588 -7.115 -20.981 1.00 89.69 118 GLN A N 1
ATOM 948 C CA . GLN A 1 118 ? 17.040 -7.125 -22.378 1.00 89.69 118 GLN A CA 1
ATOM 949 C C . GLN A 1 118 ? 18.209 -6.164 -22.581 1.00 89.69 118 GLN A C 1
ATOM 951 O O . 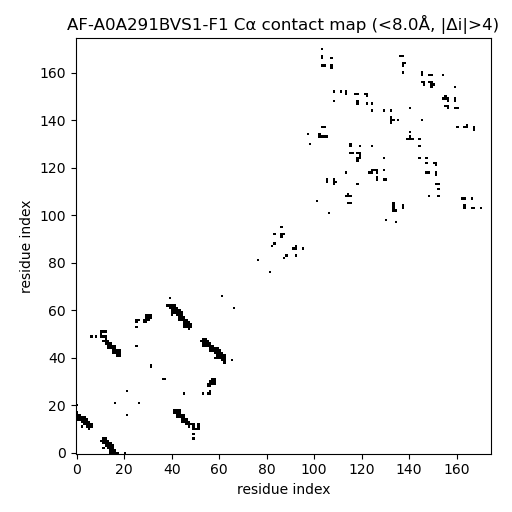GLN A 1 118 ? 19.206 -6.569 -23.171 1.00 89.69 118 GLN A O 1
ATOM 956 N N . VAL A 1 119 ? 18.140 -4.959 -22.006 1.00 92.69 119 VAL A N 1
ATOM 957 C CA . VAL A 1 119 ? 19.244 -3.986 -22.047 1.00 92.69 119 VAL A CA 1
ATOM 958 C C . VAL A 1 119 ? 20.510 -4.597 -21.446 1.00 92.69 119 VAL A C 1
ATOM 960 O O . VAL A 1 119 ? 21.560 -4.588 -22.084 1.00 92.69 119 VAL A O 1
ATOM 963 N N . ALA A 1 120 ? 20.410 -5.213 -20.262 1.00 93.50 120 ALA A N 1
ATOM 964 C CA . ALA A 1 120 ? 21.539 -5.881 -19.611 1.00 93.50 120 ALA A CA 1
ATOM 965 C C . ALA A 1 120 ? 22.164 -6.979 -20.488 1.00 93.50 120 ALA A C 1
ATOM 967 O O . ALA A 1 120 ? 23.385 -7.078 -20.589 1.00 93.50 120 ALA A O 1
ATOM 968 N N . ARG A 1 121 ? 21.326 -7.789 -21.150 1.00 91.56 121 ARG A N 1
ATOM 969 C CA . ARG A 1 121 ? 21.778 -8.875 -22.033 1.00 91.56 121 ARG A CA 1
ATOM 970 C C . ARG A 1 121 ? 22.442 -8.367 -23.314 1.00 91.56 121 ARG A C 1
ATOM 972 O O . ARG A 1 121 ? 23.427 -8.963 -23.729 1.00 91.56 121 ARG A O 1
ATOM 979 N N . LYS A 1 122 ? 21.924 -7.295 -23.927 1.00 92.31 122 LYS A N 1
ATOM 980 C CA . LYS A 1 122 ? 22.453 -6.739 -25.188 1.00 92.31 122 LYS A CA 1
ATOM 981 C C . LYS A 1 122 ? 23.750 -5.951 -24.967 1.00 92.31 122 LYS A C 1
ATOM 983 O O . LYS A 1 122 ? 24.650 -6.022 -25.791 1.00 92.31 122 LYS A O 1
ATOM 988 N N . THR A 1 123 ? 23.850 -5.219 -23.856 1.00 91.62 123 THR A N 1
ATOM 989 C CA . THR A 1 123 ? 24.916 -4.217 -23.632 1.00 91.62 123 THR A CA 1
ATOM 990 C C . THR A 1 123 ? 25.997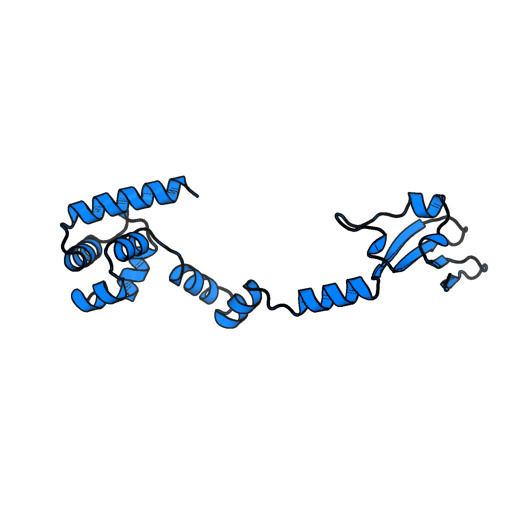 -4.663 -22.648 1.00 91.62 123 THR A C 1
ATOM 992 O O . THR A 1 123 ? 27.026 -4.007 -22.521 1.00 91.62 123 THR A O 1
ATOM 995 N N . GLY A 1 124 ? 25.770 -5.752 -21.907 1.00 88.62 124 GLY A N 1
ATOM 996 C CA . GLY A 1 124 ? 26.697 -6.243 -20.884 1.00 88.62 124 GLY A CA 1
ATOM 997 C C . GLY A 1 124 ? 26.704 -5.430 -19.583 1.00 88.62 124 GLY A C 1
ATOM 998 O O . GLY A 1 124 ? 27.424 -5.783 -18.648 1.00 88.62 124 GLY A O 1
ATOM 999 N N . ILE A 1 125 ? 25.894 -4.370 -19.469 1.00 92.00 125 ILE A N 1
ATOM 1000 C CA . ILE A 1 125 ? 25.726 -3.641 -18.206 1.00 92.00 125 ILE A CA 1
ATOM 1001 C C . ILE A 1 125 ? 24.952 -4.512 -17.213 1.00 92.00 125 ILE A C 1
ATOM 1003 O O . ILE A 1 125 ? 23.932 -5.115 -17.548 1.00 92.00 125 ILE A O 1
ATOM 1007 N N . SER A 1 126 ? 25.402 -4.550 -15.954 1.00 91.88 126 SER A N 1
ATOM 1008 C CA . SER A 1 126 ? 24.710 -5.329 -14.926 1.00 91.88 126 SER A CA 1
ATOM 1009 C C . SER A 1 126 ? 23.261 -4.856 -14.745 1.00 91.88 126 SER A C 1
ATOM 1011 O O . SER A 1 126 ? 22.986 -3.655 -14.641 1.00 91.88 126 SER A O 1
ATOM 1013 N N . ALA A 1 127 ? 22.326 -5.805 -14.639 1.00 88.25 127 ALA A N 1
ATOM 1014 C CA . ALA A 1 127 ? 20.921 -5.488 -14.387 1.00 88.25 127 ALA A CA 1
ATOM 1015 C C . ALA A 1 127 ? 20.759 -4.651 -13.107 1.00 88.25 127 ALA A C 1
ATOM 1017 O O . ALA A 1 127 ? 19.961 -3.720 -13.074 1.00 88.25 127 ALA A O 1
ATOM 1018 N N . THR A 1 128 ? 21.562 -4.922 -12.075 1.00 88.19 128 THR A N 1
ATOM 1019 C CA . THR A 1 128 ? 21.571 -4.169 -10.813 1.00 88.19 128 THR A CA 1
ATOM 1020 C C . THR A 1 128 ? 21.914 -2.692 -11.022 1.00 88.19 128 THR A C 1
ATOM 1022 O O . THR A 1 128 ? 21.282 -1.824 -10.419 1.00 88.19 128 THR A O 1
ATOM 1025 N N . THR A 1 129 ? 22.870 -2.391 -11.905 1.00 90.38 129 THR A N 1
ATOM 1026 C CA . THR A 1 129 ? 23.243 -1.013 -12.263 1.00 90.38 129 THR A CA 1
ATOM 1027 C C . THR A 1 129 ? 22.083 -0.297 -12.948 1.00 90.38 129 THR A C 1
ATOM 1029 O O . THR A 1 129 ? 21.758 0.828 -12.577 1.00 90.38 129 THR A O 1
ATOM 1032 N N . LEU A 1 130 ? 21.418 -0.963 -13.894 1.00 91.06 130 LEU A N 1
ATOM 1033 C CA . LEU A 1 130 ? 20.263 -0.411 -14.606 1.00 91.06 130 LEU A CA 1
ATOM 1034 C C . LEU A 1 130 ? 19.060 -0.197 -13.676 1.00 91.06 130 LEU A C 1
ATOM 1036 O O . LEU A 1 130 ? 18.410 0.841 -13.746 1.00 91.06 130 LEU A O 1
ATOM 1040 N N . TYR A 1 131 ? 18.798 -1.127 -12.752 1.00 89.56 131 TYR A N 1
ATOM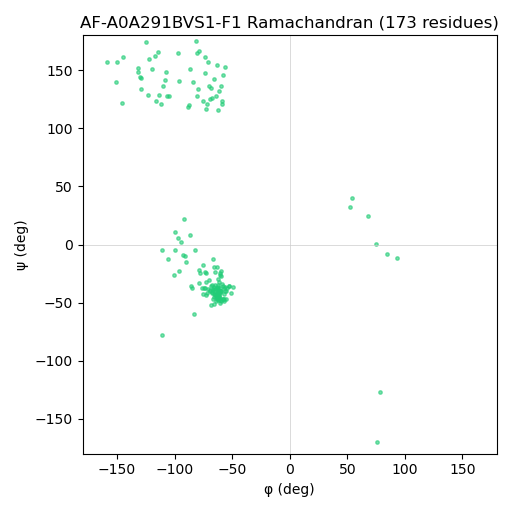 1041 C CA . TYR A 1 131 ? 17.763 -0.951 -11.728 1.00 89.56 131 TYR A CA 1
ATOM 1042 C C . TYR A 1 131 ? 18.066 0.242 -10.818 1.00 89.56 131 TYR A C 1
ATOM 1044 O O . TYR A 1 131 ? 17.182 1.056 -10.572 1.00 89.56 131 TYR A O 1
ATOM 1052 N N . SER A 1 132 ? 19.313 0.386 -10.363 1.00 89.19 132 SER A N 1
ATOM 1053 C CA . SER A 1 132 ? 19.738 1.527 -9.543 1.00 89.19 132 SER A CA 1
ATOM 1054 C C . SER A 1 132 ? 19.611 2.857 -10.290 1.00 89.19 132 SER A C 1
ATOM 1056 O O . SER A 1 132 ? 19.157 3.841 -9.711 1.00 89.19 132 SER A O 1
ATOM 1058 N N . ALA A 1 133 ? 19.955 2.884 -11.581 1.00 90.62 133 ALA A N 1
ATOM 1059 C CA . ALA A 1 133 ? 19.753 4.050 -12.436 1.00 90.62 133 ALA A CA 1
ATOM 1060 C C . ALA A 1 133 ? 18.263 4.382 -12.598 1.00 90.62 133 ALA A C 1
ATOM 1062 O O . ALA A 1 133 ? 17.882 5.532 -12.437 1.00 90.62 133 ALA A O 1
ATOM 1063 N N . SER A 1 134 ? 17.410 3.371 -12.796 1.00 89.69 134 SER A N 1
ATOM 1064 C CA . SER A 1 134 ? 15.962 3.551 -12.973 1.00 89.69 134 SER A CA 1
ATOM 1065 C C . SER A 1 134 ? 15.236 4.147 -11.768 1.00 89.69 134 SER A C 1
ATOM 1067 O O . SER A 1 134 ? 14.117 4.618 -11.928 1.00 89.69 134 SER A O 1
ATOM 1069 N N . LEU A 1 135 ? 15.837 4.095 -10.575 1.00 87.75 135 LEU A N 1
ATOM 1070 C CA . LEU A 1 135 ? 15.277 4.649 -9.338 1.00 87.75 135 LEU A CA 1
ATOM 1071 C C . LEU A 1 135 ? 15.700 6.101 -9.077 1.00 87.75 135 LEU A C 1
ATOM 1073 O O . LEU A 1 135 ? 15.196 6.717 -8.138 1.00 87.75 135 LEU A O 1
ATOM 1077 N N . LYS A 1 136 ? 16.657 6.620 -9.848 1.00 88.75 136 LYS A N 1
ATOM 1078 C CA . LYS A 1 136 ? 17.139 8.000 -9.757 1.00 88.75 136 LYS A CA 1
ATOM 1079 C C . LYS A 1 136 ? 16.433 8.856 -10.803 1.00 88.75 136 LYS A C 1
ATOM 1081 O O . LYS A 1 136 ? 15.862 8.327 -11.750 1.00 88.75 136 LYS A O 1
ATOM 1086 N N . GLU A 1 137 ? 16.526 10.170 -10.629 1.00 89.06 137 GLU A N 1
ATOM 1087 C CA . GLU A 1 137 ? 16.113 11.123 -11.660 1.00 89.06 137 GLU A CA 1
ATOM 1088 C C . GLU A 1 137 ? 16.882 10.874 -12.965 1.00 89.06 137 GLU A C 1
ATOM 1090 O O . GLU A 1 137 ? 18.072 10.519 -12.939 1.00 89.06 137 GLU A O 1
ATOM 1095 N N . VAL A 1 138 ? 16.225 11.095 -14.103 1.00 89.19 138 VAL A N 1
ATOM 1096 C CA . VAL A 1 138 ? 16.818 10.910 -15.437 1.00 89.19 138 VAL A CA 1
ATOM 1097 C C . VAL A 1 138 ? 18.082 11.760 -15.573 1.00 89.19 138 VAL A C 1
ATOM 1099 O O . VAL A 1 138 ? 19.114 11.264 -16.025 1.00 89.19 138 VAL A O 1
ATOM 1102 N N . THR A 1 139 ? 18.065 12.988 -15.051 1.00 88.50 139 THR A N 1
ATOM 1103 C CA . THR A 1 139 ? 19.215 13.913 -15.029 1.00 88.50 139 THR A CA 1
ATOM 1104 C C . THR A 1 139 ? 20.436 13.383 -14.266 1.00 88.50 139 THR A C 1
ATOM 1106 O O . THR A 1 139 ? 21.571 13.761 -14.556 1.00 88.50 139 THR A O 1
ATOM 1109 N N . LYS A 1 140 ? 20.231 12.481 -13.298 1.00 90.69 140 LYS A N 1
ATOM 1110 C CA . LYS A 1 140 ? 21.287 11.846 -12.488 1.00 90.69 140 LYS A CA 1
ATOM 1111 C C . LYS A 1 140 ? 21.737 10.502 -13.065 1.00 90.69 140 LYS A C 1
ATOM 1113 O O . LYS A 1 140 ? 22.575 9.818 -12.463 1.00 90.69 140 LYS A O 1
ATOM 1118 N N . THR A 1 141 ? 21.178 10.093 -14.200 1.00 91.50 141 THR A N 1
ATOM 1119 C CA . THR A 1 141 ? 21.538 8.848 -14.874 1.00 91.50 141 THR A CA 1
ATOM 1120 C C . THR A 1 141 ? 22.829 9.029 -15.663 1.00 91.50 141 THR A C 1
ATOM 1122 O O . THR A 1 141 ? 23.027 10.003 -16.380 1.00 91.50 141 THR A O 1
ATOM 1125 N N . SER A 1 142 ? 23.749 8.071 -15.537 1.00 92.25 142 SER A N 1
ATOM 1126 C CA . SER A 1 142 ? 25.022 8.124 -16.258 1.00 92.25 142 SER A CA 1
ATOM 1127 C C . SER A 1 142 ? 24.818 7.997 -17.768 1.00 92.25 142 SER A C 1
ATOM 1129 O O . SER A 1 142 ? 24.054 7.136 -18.211 1.00 92.25 142 SER A O 1
ATOM 1131 N N . VAL A 1 143 ? 25.610 8.731 -18.550 1.00 92.50 143 VAL A N 1
ATOM 1132 C CA . VAL A 1 143 ? 25.612 8.678 -20.025 1.00 92.50 143 VAL A CA 1
ATOM 1133 C C . VAL A 1 143 ? 25.769 7.250 -20.560 1.00 92.50 143 VAL A C 1
ATOM 1135 O O . VAL A 1 143 ? 25.134 6.886 -21.543 1.00 92.50 143 VAL A O 1
ATOM 1138 N N . THR A 1 144 ? 26.560 6.405 -19.896 1.00 93.31 144 THR A N 1
ATOM 1139 C CA . THR A 1 144 ? 26.751 4.994 -20.275 1.00 93.31 144 THR A CA 1
ATOM 1140 C C . THR A 1 144 ? 25.448 4.192 -20.245 1.00 93.31 144 THR A C 1
ATOM 1142 O O . THR A 1 144 ? 25.222 3.354 -21.109 1.00 93.31 144 THR A O 1
ATOM 1145 N N . VAL A 1 145 ? 24.574 4.463 -19.272 1.00 93.50 145 VAL A N 1
ATOM 1146 C CA . VAL A 1 145 ? 23.266 3.801 -19.161 1.00 93.50 145 VAL A CA 1
ATOM 1147 C C . VAL A 1 145 ? 22.320 4.295 -20.251 1.00 93.50 145 VAL A C 1
ATOM 1149 O O . VAL A 1 145 ? 21.642 3.478 -20.864 1.00 93.50 145 VAL A O 1
ATOM 1152 N N . ILE A 1 146 ? 22.316 5.600 -20.539 1.00 94.12 146 ILE A N 1
ATOM 1153 C CA . ILE A 1 146 ? 21.506 6.167 -21.627 1.00 94.12 146 ILE A CA 1
ATOM 1154 C C . ILE A 1 146 ? 21.929 5.585 -22.977 1.00 94.12 146 ILE A C 1
ATOM 1156 O O . ILE A 1 146 ? 21.077 5.132 -23.733 1.00 94.12 146 ILE A O 1
ATOM 1160 N N . LYS A 1 147 ? 23.239 5.498 -23.243 1.00 94.00 147 LYS A N 1
ATOM 1161 C CA . LYS A 1 147 ? 23.773 4.841 -24.446 1.00 94.00 147 LYS A CA 1
ATOM 1162 C C . LYS A 1 147 ? 23.336 3.383 -24.542 1.00 94.00 147 LYS A C 1
ATOM 1164 O O . LYS A 1 147 ? 22.822 2.980 -25.569 1.00 94.00 147 LYS A O 1
ATOM 1169 N N . ALA A 1 148 ? 23.442 2.620 -23.457 1.00 93.75 148 ALA A N 1
ATOM 1170 C CA . ALA A 1 148 ? 23.015 1.224 -23.450 1.00 93.75 148 ALA A CA 1
ATOM 1171 C C . ALA A 1 148 ? 21.510 1.046 -23.718 1.00 93.75 148 ALA A C 1
ATOM 1173 O O . ALA A 1 148 ? 21.102 0.111 -24.409 1.00 93.75 148 ALA A O 1
ATOM 1174 N N . ILE A 1 149 ? 20.671 1.934 -23.179 1.00 94.19 149 ILE A N 1
ATOM 1175 C CA . ILE A 1 149 ? 19.235 1.939 -23.475 1.00 94.19 149 ILE A CA 1
ATOM 1176 C C . ILE A 1 149 ? 19.017 2.253 -24.957 1.00 94.19 149 ILE A C 1
ATOM 1178 O O . ILE A 1 149 ? 18.314 1.498 -25.622 1.00 94.19 149 ILE A O 1
ATOM 1182 N N . ALA A 1 150 ? 19.665 3.300 -25.469 1.00 94.62 150 ALA A N 1
ATOM 1183 C CA . ALA A 1 150 ? 19.594 3.730 -26.863 1.00 94.62 150 ALA A CA 1
ATOM 1184 C C . ALA A 1 150 ? 20.008 2.623 -27.840 1.00 94.62 150 ALA A C 1
ATOM 1186 O O . ALA A 1 150 ? 19.241 2.289 -28.740 1.00 94.62 150 ALA A O 1
ATOM 1187 N N . ASP A 1 151 ? 21.130 1.955 -27.568 1.00 93.19 151 ASP A N 1
ATOM 1188 C CA . ASP A 1 151 ? 21.611 0.796 -28.324 1.00 93.19 151 ASP A CA 1
ATOM 1189 C C . ASP A 1 151 ? 20.616 -0.371 -28.291 1.00 93.19 151 ASP A C 1
ATOM 1191 O O . ASP A 1 151 ? 20.642 -1.238 -29.159 1.00 93.19 151 ASP A O 1
ATOM 1195 N N . THR A 1 152 ? 19.747 -0.450 -27.278 1.00 93.31 152 THR A N 1
ATOM 1196 C CA . THR A 1 152 ? 18.745 -1.517 -27.158 1.00 93.31 152 THR A CA 1
ATOM 1197 C C . THR A 1 152 ? 17.464 -1.213 -27.918 1.00 93.31 152 THR A C 1
ATOM 1199 O O . THR A 1 152 ? 16.881 -2.146 -28.466 1.00 93.31 152 THR A O 1
ATOM 1202 N N . VAL A 1 153 ? 17.044 0.050 -27.953 1.00 93.38 153 VAL A N 1
ATOM 1203 C CA . VAL A 1 153 ? 15.819 0.499 -28.640 1.00 93.38 153 VAL A CA 1
ATOM 1204 C C . VAL A 1 153 ? 16.083 1.052 -30.044 1.00 93.38 153 VAL A C 1
ATOM 1206 O O . VAL A 1 153 ? 15.165 1.559 -30.676 1.00 93.38 153 VAL A O 1
ATOM 1209 N N . ASP A 1 154 ? 17.330 0.967 -30.514 1.00 91.94 154 ASP A N 1
ATOM 1210 C CA . ASP A 1 154 ? 17.796 1.432 -31.823 1.00 91.94 154 ASP A CA 1
ATOM 1211 C C . ASP A 1 154 ? 17.459 2.920 -32.092 1.00 91.94 154 ASP A C 1
ATOM 1213 O O . ASP A 1 154 ? 17.094 3.313 -33.200 1.00 91.94 154 ASP A O 1
ATOM 1217 N N . LYS A 1 155 ? 17.600 3.764 -31.056 1.00 93.81 155 LYS A N 1
ATOM 1218 C CA . LYS A 1 155 ? 17.437 5.232 -31.110 1.00 93.81 155 LYS A CA 1
ATOM 1219 C C . LYS A 1 155 ? 18.757 5.947 -30.824 1.00 93.81 155 LYS A C 1
ATOM 1221 O O . LYS A 1 155 ? 19.695 5.342 -30.306 1.00 93.81 155 LYS A O 1
ATOM 1226 N N . SER A 1 156 ? 18.842 7.249 -31.115 1.00 95.19 156 SER A N 1
ATOM 1227 C CA . SER A 1 156 ? 20.009 8.032 -30.701 1.00 95.19 156 SER A CA 1
ATOM 1228 C C . SER A 1 156 ? 19.982 8.299 -29.185 1.00 95.19 156 SER A C 1
ATOM 1230 O O . SER A 1 156 ? 18.907 8.456 -28.603 1.00 95.19 156 SER A O 1
ATOM 1232 N N . PRO A 1 157 ? 21.142 8.390 -28.504 1.00 93.31 157 PRO A N 1
ATOM 1233 C CA . PRO A 1 157 ? 21.178 8.705 -27.075 1.00 93.31 157 PRO A CA 1
ATOM 1234 C C . PRO A 1 157 ? 20.547 10.057 -26.714 1.00 93.31 157 PRO A C 1
ATOM 1236 O O . PRO A 1 157 ? 20.093 10.215 -25.584 1.00 93.31 157 PRO A O 1
ATOM 1239 N N . GLY A 1 158 ? 20.541 11.016 -27.651 1.00 91.94 158 GLY A N 1
ATOM 1240 C CA . GLY A 1 158 ? 19.888 12.315 -27.477 1.00 91.94 158 GLY A CA 1
ATOM 1241 C C . GLY A 1 158 ? 18.371 12.168 -27.430 1.00 91.94 158 GLY A C 1
ATOM 1242 O O . GLY A 1 158 ? 17.763 12.547 -26.437 1.00 91.94 158 GLY A O 1
ATOM 1243 N N . ASP A 1 159 ? 17.794 11.491 -28.427 1.00 92.50 159 ASP A N 1
ATOM 1244 C CA . ASP A 1 159 ? 16.341 11.271 -28.502 1.00 92.50 159 ASP A CA 1
ATOM 1245 C C . ASP A 1 159 ? 15.824 10.501 -27.280 1.00 92.50 159 ASP A C 1
ATOM 1247 O O . ASP A 1 159 ? 14.786 10.828 -26.709 1.00 92.50 159 ASP A O 1
ATOM 1251 N N . VAL A 1 160 ? 16.581 9.493 -26.826 1.00 93.62 160 VAL A N 1
ATOM 1252 C CA . VAL A 1 160 ? 16.247 8.735 -25.611 1.00 93.62 160 VAL A CA 1
ATOM 1253 C C . VAL A 1 160 ? 16.246 9.629 -24.376 1.00 93.62 160 VAL A C 1
ATOM 1255 O O . VAL A 1 160 ? 15.369 9.490 -23.527 1.00 93.62 160 VAL A O 1
ATOM 1258 N N . LEU A 1 161 ? 17.230 10.520 -24.242 1.00 93.25 161 LEU A N 1
ATOM 1259 C CA . LEU A 1 161 ? 17.302 11.427 -23.102 1.00 93.25 161 LEU A CA 1
ATOM 1260 C C . LEU A 1 161 ? 16.125 12.409 -23.106 1.00 93.25 161 LEU A C 1
ATOM 1262 O O . LEU A 1 161 ? 15.493 12.585 -22.066 1.00 93.25 161 LEU A O 1
ATOM 1266 N N . ASP A 1 162 ? 15.812 12.989 -24.261 1.00 93.94 162 ASP A N 1
ATOM 1267 C CA . ASP A 1 162 ? 14.718 13.947 -24.414 1.00 93.94 162 ASP A CA 1
ATOM 1268 C C . ASP A 1 162 ? 13.362 13.299 -24.099 1.00 93.94 162 ASP A C 1
ATOM 1270 O O . ASP A 1 162 ? 12.592 13.824 -23.292 1.00 93.94 162 ASP A O 1
ATOM 1274 N N . GLU A 1 163 ? 13.092 12.108 -24.644 1.00 93.62 163 GLU A N 1
ATOM 1275 C CA . GLU A 1 163 ? 11.870 11.351 -24.349 1.00 93.62 163 GLU A CA 1
ATOM 1276 C C . GLU A 1 163 ? 11.769 10.984 -22.860 1.00 93.62 163 GLU A C 1
ATOM 1278 O O . GLU A 1 163 ? 10.704 11.123 -22.254 1.00 93.62 163 GLU A O 1
ATOM 1283 N N . LEU A 1 164 ? 12.871 10.557 -22.233 1.00 93.38 164 LEU A N 1
ATOM 1284 C CA . LEU A 1 164 ? 12.889 10.233 -20.805 1.00 93.38 164 LEU A CA 1
ATOM 1285 C C . LEU A 1 164 ? 12.621 11.456 -19.920 1.00 93.38 164 LEU A C 1
ATOM 1287 O O . LEU A 1 164 ? 11.921 11.320 -18.917 1.00 93.38 164 LEU A O 1
ATOM 1291 N N . LEU A 1 165 ? 13.145 12.631 -20.279 1.00 93.25 165 LEU A N 1
ATOM 1292 C CA . LEU A 1 165 ? 12.889 13.880 -19.556 1.00 93.25 165 LEU A CA 1
ATOM 1293 C C . LEU A 1 165 ? 11.427 14.320 -19.687 1.00 93.25 165 LEU A C 1
ATOM 1295 O O . LEU A 1 165 ? 10.824 14.733 -18.698 1.00 93.25 165 LEU A O 1
ATOM 1299 N N . ILE A 1 166 ? 10.832 14.182 -20.876 1.00 92.62 166 ILE A N 1
ATOM 1300 C CA . ILE A 1 166 ? 9.402 14.451 -21.090 1.00 92.62 166 ILE A CA 1
ATOM 1301 C C . ILE A 1 166 ? 8.552 13.523 -20.215 1.00 92.62 166 ILE A C 1
ATOM 1303 O O . ILE A 1 166 ? 7.647 13.983 -19.518 1.00 92.62 166 ILE A O 1
ATOM 1307 N N . ILE A 1 167 ? 8.862 12.223 -20.212 1.00 90.81 167 ILE A N 1
ATOM 1308 C CA . ILE A 1 167 ? 8.154 11.238 -19.387 1.00 90.81 167 ILE A CA 1
ATOM 1309 C C . ILE A 1 167 ? 8.311 11.567 -17.899 1.00 90.81 167 ILE A C 1
ATOM 1311 O O . ILE A 1 167 ? 7.327 11.511 -17.168 1.00 90.81 167 ILE A O 1
ATOM 1315 N N . GLU A 1 168 ? 9.513 11.917 -17.437 1.00 89.31 168 GLU A N 1
ATOM 1316 C CA . GLU A 1 168 ? 9.771 12.268 -16.036 1.00 89.31 168 GLU A CA 1
ATOM 1317 C C . GLU A 1 168 ? 8.989 13.512 -15.594 1.00 89.31 168 GLU A C 1
ATOM 1319 O O . GLU A 1 168 ? 8.376 13.492 -14.528 1.00 89.31 168 GLU A O 1
ATOM 1324 N N . ASN A 1 169 ? 8.942 14.556 -16.423 1.00 88.56 169 ASN A N 1
ATOM 1325 C CA . ASN A 1 169 ? 8.171 15.764 -16.129 1.00 88.56 169 ASN A CA 1
ATOM 1326 C C . ASN A 1 169 ? 6.672 15.460 -16.023 1.00 88.56 169 ASN A C 1
ATOM 1328 O O . ASN A 1 169 ? 6.051 15.798 -15.018 1.00 88.56 169 ASN A O 1
ATOM 1332 N N . ASN A 1 170 ? 6.115 14.726 -16.990 1.00 86.25 170 ASN A N 1
ATOM 1333 C CA . ASN A 1 170 ? 4.707 14.322 -16.961 1.00 86.25 170 ASN A CA 1
ATOM 1334 C C . ASN A 1 170 ? 4.389 13.425 -15.754 1.00 86.25 170 ASN A C 1
ATOM 1336 O O . ASN A 1 170 ? 3.315 13.516 -15.168 1.00 86.25 170 ASN A O 1
ATOM 1340 N N . TYR A 1 171 ? 5.321 12.552 -15.363 1.00 78.38 171 TYR A N 1
ATOM 1341 C CA . TYR A 1 171 ? 5.154 11.680 -14.201 1.00 78.38 171 TYR A CA 1
ATOM 1342 C C . TYR A 1 171 ? 5.139 12.471 -12.883 1.00 78.38 171 TYR A C 1
ATOM 1344 O O . TYR A 1 171 ? 4.416 12.105 -11.958 1.00 78.38 171 TYR A O 1
ATOM 1352 N N . ASN A 1 172 ? 5.919 13.553 -12.802 1.00 76.12 172 ASN A N 1
ATOM 1353 C CA . ASN A 1 172 ? 5.992 14.422 -11.628 1.00 76.12 172 ASN A CA 1
ATOM 1354 C C . ASN A 1 172 ? 4.808 15.397 -11.516 1.00 76.12 172 AS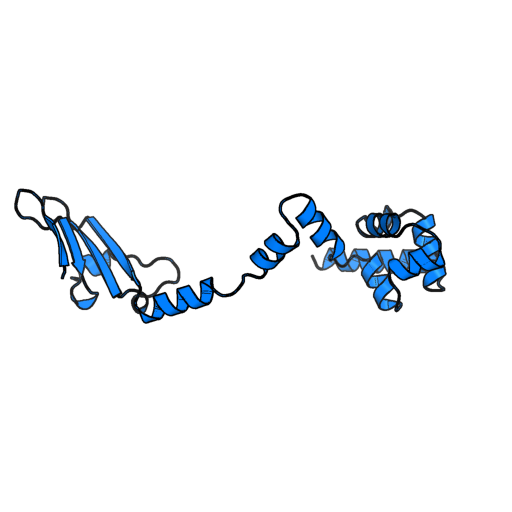N A C 1
ATOM 1356 O O . ASN A 1 172 ? 4.511 15.830 -10.412 1.00 76.12 172 ASN A O 1
ATOM 1360 N N . GLU A 1 173 ? 4.132 15.744 -12.616 1.00 69.75 173 GLU A N 1
ATOM 1361 C CA . GLU A 1 173 ? 2.942 16.616 -12.593 1.00 69.75 173 GLU A CA 1
ATOM 1362 C C . GLU A 1 173 ? 1.654 15.895 -12.154 1.00 69.75 173 GLU A C 1
ATOM 1364 O O . GLU A 1 173 ? 0.699 16.536 -11.717 1.00 69.75 173 GLU A O 1
ATOM 1369 N N . VAL A 1 174 ? 1.609 14.564 -12.274 1.00 58.66 174 VAL A N 1
ATOM 1370 C CA . VAL A 1 174 ? 0.422 13.739 -11.972 1.00 58.66 174 VAL A CA 1
ATOM 1371 C C . VAL A 1 174 ? 0.416 13.211 -10.522 1.00 58.66 174 VAL A C 1
ATOM 1373 O O . VAL A 1 174 ? -0.597 12.670 -10.072 1.00 58.66 174 VAL A O 1
ATOM 1376 N N . MET A 1 175 ? 1.513 13.374 -9.771 1.00 48.16 175 MET A N 1
ATOM 1377 C CA . MET A 1 175 ? 1.635 12.999 -8.349 1.00 48.16 175 MET A CA 1
ATOM 1378 C C . MET A 1 175 ? 1.693 14.212 -7.427 1.00 48.16 175 MET A C 1
ATOM 1380 O O . MET A 1 175 ? 1.152 14.088 -6.305 1.00 48.16 175 MET A O 1
#

Mean predicted aligned error: 15.28 Å

Foldseek 3Di:
DAQPDADPVRAGFKDKDAPVRDDPVQVVQEDDDPPDDSQQAGIKIWGADNVRHTDGIYGDHGDPVNVVVVVVVVPPDDPVNVLCVVQPDDPSSVVVCLVVDDALLQVVQVVLVHHLVQLCVVLVDDSVLLSVQRSDQLVPHDLSSLVSSCVRSVHDSVVSSVSSNVSNVVVVVVD

Organism: Brochothrix thermosphacta (NCBI:txid2756)